Protein AF-A0AAD7DNG0-F1 (afdb_monomer_lite)

Secondary structure (DSSP, 8-state):
-HHHHHHHHHHHHHH----GGGTT-EEEETTEEEEHHHHHHHHHHHHHHHHT-SSTTHHHHGGGS-HHHHHHH-S---SHHHHHHHHHSS-HHHHHHHHHHHHHHHHHHHHHHHHHHHS--S--HHHHGGG---PPP----------PPPPPPP----PPPP----------

Radius of gyration: 34.62 Å; chains: 1; bounding box: 62×81×93 Å

Foldseek 3Di:
DVVVVLVVLLVVLLPQAQDLVQQQDWDQDPNDTDRSQLVSLVVSQVSCVVNVNQQPCVVSSLVRYDVLVVVQQDDDDRGSVSSNVSSVVRDSVSSVVSSVVVVVVVVVVVVVVVVVVPDPPDPPCVVVVVPDPDDDDDDDDDDDDDDDDDDDDDDDDDDDDDDDDDDDDDDD

Structure (mmCIF, N/CA/C/O backbone):
data_AF-A0AAD7DNG0-F1
#
_entry.id   AF-A0AAD7DNG0-F1
#
loop_
_atom_site.group_PDB
_atom_site.id
_atom_site.type_symbol
_atom_site.label_atom_id
_atom_site.label_alt_id
_atom_site.label_comp_id
_atom_site.label_asym_id
_atom_site.label_entity_id
_atom_site.label_seq_id
_atom_site.pdbx_PDB_ins_code
_atom_site.Cartn_x
_atom_site.Cartn_y
_atom_site.Cartn_z
_atom_site.occupancy
_atom_site.B_iso_or_equiv
_atom_site.auth_seq_id
_atom_site.auth_comp_id
_atom_site.auth_asym_id
_atom_site.auth_atom_id
_atom_site.pdbx_PDB_model_num
ATOM 1 N N . MET A 1 1 ? -12.686 13.697 26.520 1.00 57.03 1 MET A N 1
ATOM 2 C CA . MET A 1 1 ? -11.438 13.900 25.749 1.00 57.03 1 MET A CA 1
ATOM 3 C C . MET A 1 1 ? -11.264 12.898 24.602 1.00 57.03 1 MET A C 1
ATOM 5 O O . MET A 1 1 ? -10.613 13.257 23.636 1.00 57.03 1 MET A O 1
ATOM 9 N N . ALA A 1 2 ? -11.927 11.733 24.624 1.00 62.31 2 ALA A N 1
ATOM 10 C CA . ALA A 1 2 ? -11.791 10.672 23.613 1.00 62.31 2 ALA A CA 1
ATOM 11 C C . ALA A 1 2 ? -12.124 11.045 22.148 1.00 62.31 2 ALA A C 1
ATOM 13 O O . ALA A 1 2 ? -11.590 10.441 21.229 1.00 62.31 2 ALA A O 1
ATOM 14 N N . ILE A 1 3 ? -12.987 12.038 21.894 1.00 65.44 3 ILE A N 1
ATOM 15 C CA . ILE A 1 3 ? -13.376 12.403 20.514 1.00 65.44 3 ILE A CA 1
ATOM 16 C C . ILE A 1 3 ? -12.228 13.099 19.764 1.00 65.44 3 ILE A C 1
ATOM 18 O O . ILE A 1 3 ? -12.066 12.885 18.568 1.00 65.44 3 ILE A O 1
ATOM 22 N N . ARG A 1 4 ? -11.415 13.908 20.463 1.00 67.94 4 ARG A N 1
ATOM 23 C CA . ARG A 1 4 ? -10.251 14.573 19.850 1.00 67.94 4 ARG A CA 1
ATOM 24 C C . ARG A 1 4 ? -9.171 13.553 19.487 1.00 67.94 4 ARG A C 1
ATOM 26 O O . ARG A 1 4 ? -8.678 13.571 18.371 1.00 67.94 4 ARG A O 1
ATOM 33 N N . GLU A 1 5 ? -8.924 12.607 20.388 1.00 80.12 5 GLU A N 1
ATOM 34 C CA . GLU A 1 5 ? -7.965 11.515 20.193 1.00 80.12 5 GLU A CA 1
ATOM 35 C C . GLU A 1 5 ? -8.363 10.583 19.033 1.00 80.12 5 GLU A C 1
ATOM 37 O O . GLU A 1 5 ? -7.523 10.233 18.209 1.00 80.12 5 GLU A O 1
ATOM 42 N N . LYS A 1 6 ? -9.656 10.243 18.890 1.00 81.25 6 LYS A N 1
ATOM 43 C CA . LYS A 1 6 ? -10.139 9.469 17.730 1.00 81.25 6 LYS A CA 1
ATOM 44 C C . LYS A 1 6 ? -9.939 10.211 16.400 1.00 81.25 6 LYS A C 1
ATOM 46 O O . LYS A 1 6 ? -9.576 9.580 15.413 1.00 81.25 6 LYS A O 1
ATOM 51 N N . GLY A 1 7 ? -10.159 11.529 16.372 1.00 84.00 7 GLY A N 1
ATOM 52 C CA . GLY A 1 7 ? -9.940 12.350 15.176 1.00 84.00 7 GLY A CA 1
ATOM 53 C C . GLY A 1 7 ? -8.471 12.391 14.749 1.00 84.00 7 GLY A C 1
ATOM 54 O O . GLY A 1 7 ? -8.169 12.168 13.581 1.00 84.00 7 GLY A O 1
ATOM 55 N N . GLU A 1 8 ? -7.561 12.585 15.703 1.00 88.00 8 GLU A N 1
ATOM 56 C CA . GLU A 1 8 ? -6.111 12.589 15.455 1.00 88.00 8 GLU A CA 1
ATOM 57 C C . GLU A 1 8 ? -5.618 11.234 14.925 1.00 88.00 8 GLU A C 1
ATOM 59 O O . GLU A 1 8 ? -4.877 11.181 13.946 1.00 88.00 8 GLU A O 1
ATOM 64 N N . LEU A 1 9 ? -6.088 10.126 15.506 1.00 88.19 9 LEU A N 1
ATOM 65 C CA . LEU A 1 9 ? -5.747 8.778 15.041 1.00 88.19 9 LEU A CA 1
ATOM 66 C C . LEU A 1 9 ? -6.318 8.472 13.649 1.00 88.19 9 LEU A C 1
ATOM 68 O O . LEU A 1 9 ? -5.679 7.788 12.850 1.00 88.19 9 LEU A O 1
ATOM 72 N N . GLN A 1 10 ? -7.508 8.982 13.331 1.00 89.81 10 GLN A N 1
ATOM 73 C CA . GLN A 1 10 ? -8.068 8.864 11.987 1.00 89.81 10 GLN A CA 1
ATOM 74 C C . GLN A 1 10 ? -7.223 9.640 10.965 1.00 89.81 10 GLN A C 1
ATOM 76 O O . GLN A 1 10 ? -6.938 9.119 9.887 1.00 89.81 10 GLN A O 1
ATOM 81 N N . GLU A 1 11 ? -6.792 10.859 11.290 1.00 90.75 11 GLU A N 1
ATOM 82 C CA . GLU A 1 11 ? -5.883 11.629 10.434 1.00 90.75 11 GLU A CA 1
ATOM 83 C C . GLU A 1 11 ? -4.521 10.941 10.281 1.00 90.75 11 GLU A C 1
ATOM 85 O O . GLU A 1 11 ? -3.983 10.893 9.172 1.00 90.75 11 GLU A O 1
ATOM 90 N N . GLU A 1 12 ? -3.990 10.347 11.352 1.00 91.31 12 GLU A N 1
ATOM 91 C CA . GLU A 1 12 ? -2.758 9.556 11.315 1.00 91.31 12 GLU A CA 1
ATOM 92 C C . GLU A 1 12 ? -2.899 8.364 10.359 1.00 91.31 12 GLU A C 1
ATOM 94 O O . GLU A 1 12 ? -2.066 8.176 9.468 1.00 91.31 12 GLU A O 1
ATOM 99 N N . LEU A 1 13 ? -3.993 7.604 10.479 1.00 91.75 13 LEU A N 1
ATOM 100 C CA . LEU A 1 13 ? -4.305 6.473 9.605 1.00 91.75 13 LEU A CA 1
ATOM 101 C C . LEU A 1 13 ? -4.333 6.897 8.133 1.00 91.75 13 LEU A C 1
ATOM 103 O O . LEU A 1 13 ? -3.732 6.246 7.276 1.00 91.75 13 LEU A O 1
ATOM 107 N N . LEU A 1 14 ? -5.005 8.010 7.841 1.00 91.50 14 LEU A N 1
ATOM 108 C CA . LEU A 1 14 ? -5.147 8.542 6.487 1.00 91.50 14 LEU A CA 1
ATOM 109 C C . LEU A 1 14 ? -3.884 9.237 5.964 1.00 91.50 14 LEU A C 1
ATOM 111 O O . LEU A 1 14 ? -3.782 9.474 4.761 1.00 91.50 14 LEU A O 1
ATOM 115 N N . SER A 1 15 ? -2.914 9.528 6.828 1.00 92.19 15 SER A N 1
ATOM 116 C CA . SER A 1 15 ? -1.619 10.106 6.451 1.00 92.19 15 SER A CA 1
ATOM 117 C C . SER A 1 15 ? -0.538 9.045 6.226 1.00 92.19 15 SER A C 1
ATOM 119 O O . SER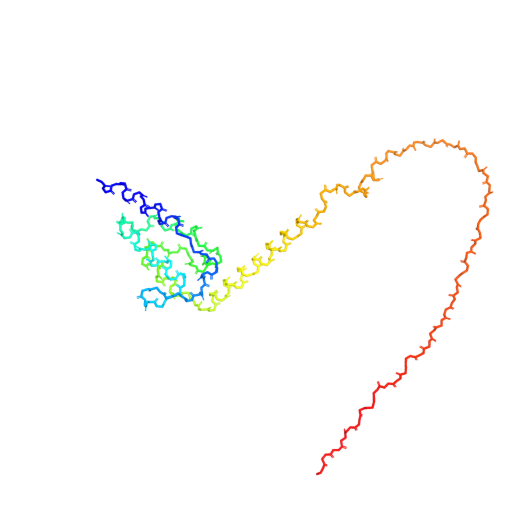 A 1 15 ? 0.493 9.328 5.609 1.00 92.19 15 SER A O 1
ATOM 121 N N . LEU A 1 16 ? -0.753 7.809 6.692 1.00 92.56 16 LEU A N 1
ATOM 122 C CA . LEU A 1 16 ? 0.197 6.714 6.518 1.00 92.56 16 LEU A CA 1
ATOM 123 C C . LEU A 1 16 ? 0.281 6.266 5.058 1.00 92.56 16 LEU A C 1
ATOM 125 O O . LEU A 1 16 ? -0.583 5.556 4.537 1.00 92.56 16 LEU A O 1
ATOM 129 N N . LYS A 1 17 ? 1.393 6.628 4.418 1.00 93.06 17 LYS A N 1
ATOM 130 C CA . LYS A 1 17 ? 1.693 6.293 3.027 1.00 93.06 17 LYS A CA 1
ATOM 131 C C . LYS A 1 17 ? 2.732 5.187 2.915 1.00 93.06 17 LYS A C 1
ATOM 133 O O . LYS A 1 17 ? 3.814 5.290 3.490 1.00 93.06 17 LYS A O 1
ATOM 138 N N . LEU A 1 18 ? 2.423 4.170 2.113 1.00 92.56 18 LEU A N 1
ATOM 139 C CA . LEU A 1 18 ? 3.397 3.172 1.691 1.00 92.56 18 LEU A CA 1
ATOM 140 C C . LEU A 1 18 ? 4.162 3.726 0.490 1.00 92.56 18 LEU A C 1
ATOM 142 O O . LEU A 1 18 ? 3.593 3.927 -0.586 1.00 92.56 18 LEU A O 1
ATOM 146 N N . LYS A 1 19 ? 5.455 4.000 0.665 1.00 90.25 19 LYS A N 1
ATOM 147 C CA . LYS A 1 19 ? 6.287 4.476 -0.442 1.00 90.25 19 LYS A CA 1
ATOM 148 C C . LYS A 1 19 ? 6.590 3.325 -1.409 1.00 90.25 19 LYS A C 1
ATOM 150 O O . LYS A 1 19 ? 6.806 2.204 -0.944 1.00 90.25 19 LYS A O 1
ATOM 155 N N . PRO A 1 20 ? 6.703 3.594 -2.723 1.00 86.31 20 PRO A N 1
ATOM 156 C CA . PRO A 1 20 ? 7.110 2.588 -3.708 1.00 86.31 20 PRO A CA 1
ATOM 157 C C . PRO A 1 20 ? 8.404 1.860 -3.321 1.00 86.31 20 PRO A C 1
ATOM 159 O O . PRO A 1 20 ? 8.486 0.639 -3.394 1.00 86.31 20 PRO A O 1
ATOM 162 N N . GLU A 1 21 ? 9.377 2.607 -2.795 1.00 86.12 21 GLU A N 1
ATOM 163 C CA . GLU A 1 21 ? 10.683 2.107 -2.343 1.00 86.12 21 GLU A CA 1
ATOM 164 C C . GLU A 1 21 ? 10.600 1.099 -1.186 1.00 86.12 21 GLU A C 1
ATOM 166 O O . GLU A 1 21 ? 11.529 0.328 -0.975 1.00 86.12 21 GLU A O 1
ATOM 171 N N . GLN A 1 22 ? 9.508 1.102 -0.416 1.00 87.44 22 GLN A N 1
ATOM 172 C CA . GLN A 1 22 ? 9.318 0.206 0.728 1.00 87.44 22 GLN A CA 1
ATOM 173 C C . GLN A 1 22 ? 8.689 -1.133 0.318 1.00 87.44 22 GLN A C 1
ATOM 175 O O . GLN A 1 22 ? 8.721 -2.095 1.089 1.00 87.44 22 GLN A O 1
ATOM 180 N N . VAL A 1 23 ? 8.114 -1.222 -0.885 1.00 88.81 23 VAL A N 1
ATOM 181 C CA . VAL A 1 23 ? 7.446 -2.435 -1.364 1.00 88.81 23 VAL A CA 1
ATOM 182 C C . VAL A 1 23 ? 8.480 -3.519 -1.656 1.00 88.81 23 VAL A C 1
ATOM 184 O O . VAL A 1 23 ? 9.412 -3.327 -2.435 1.00 88.81 23 VAL A O 1
ATOM 187 N N . GLY A 1 24 ? 8.320 -4.688 -1.029 1.00 86.38 24 GLY A N 1
ATOM 188 C CA . GLY A 1 24 ? 9.269 -5.790 -1.195 1.00 86.38 24 GLY A CA 1
ATOM 189 C C . GLY A 1 24 ? 10.637 -5.550 -0.556 1.00 86.38 24 GLY A C 1
ATOM 190 O O . GLY A 1 24 ? 11.579 -6.281 -0.853 1.00 86.38 24 GLY A O 1
ATOM 191 N N . VAL A 1 25 ? 10.755 -4.559 0.328 1.00 89.06 25 VAL A N 1
ATOM 192 C CA . VAL A 1 25 ? 11.914 -4.381 1.209 1.00 89.06 25 VAL A CA 1
ATOM 193 C C . VAL A 1 25 ? 11.578 -4.976 2.570 1.00 89.06 25 VAL A C 1
ATOM 195 O O . VAL A 1 25 ? 10.462 -4.816 3.060 1.00 89.06 25 VAL A O 1
ATOM 198 N N . ARG A 1 26 ? 12.521 -5.705 3.172 1.00 89.38 26 ARG A N 1
ATOM 199 C CA . ARG A 1 26 ? 12.368 -6.187 4.549 1.00 89.38 26 ARG A CA 1
ATOM 200 C C . ARG A 1 26 ? 12.759 -5.080 5.514 1.00 89.38 26 ARG A C 1
ATOM 202 O O . ARG A 1 26 ? 13.860 -4.546 5.405 1.00 89.38 26 ARG A O 1
ATOM 209 N N . PHE A 1 27 ? 11.873 -4.791 6.452 1.00 83.62 27 PHE A N 1
ATOM 210 C CA . PHE A 1 27 ? 12.132 -3.930 7.594 1.00 83.62 27 PHE A CA 1
ATOM 211 C C . PHE A 1 27 ? 12.256 -4.793 8.843 1.00 83.62 27 PHE A C 1
ATOM 213 O O . PHE A 1 27 ? 11.616 -5.839 8.958 1.00 83.62 27 PHE A O 1
ATOM 220 N N . GLU A 1 28 ? 13.125 -4.361 9.746 1.00 86.19 28 GLU A N 1
ATOM 221 C CA . GLU A 1 28 ? 13.241 -4.913 11.087 1.00 86.19 28 GLU A CA 1
ATOM 222 C C . GLU A 1 28 ? 12.913 -3.782 12.054 1.00 86.19 28 GLU A C 1
ATOM 224 O O . GLU A 1 28 ? 13.670 -2.820 12.172 1.00 86.19 28 GLU A O 1
ATOM 229 N N . GLU A 1 29 ? 11.752 -3.880 12.687 1.00 78.62 29 GLU A N 1
ATOM 230 C CA . GLU A 1 29 ? 11.282 -2.939 13.700 1.00 78.62 29 GLU A CA 1
ATOM 231 C C . GLU A 1 29 ? 10.874 -3.771 14.917 1.00 78.62 29 GLU A C 1
ATOM 233 O O . GLU A 1 29 ? 10.231 -4.810 14.777 1.00 78.62 29 GLU A O 1
ATOM 238 N N . GLU A 1 30 ? 11.366 -3.395 16.100 1.00 78.19 30 GLU A N 1
ATOM 239 C CA . GLU A 1 30 ? 11.114 -4.118 17.362 1.00 78.19 30 GLU A CA 1
ATOM 240 C C . GLU A 1 30 ? 11.462 -5.627 17.324 1.00 78.19 30 GLU A C 1
ATOM 242 O O . GLU A 1 30 ? 10.879 -6.444 18.033 1.00 78.19 30 GLU A O 1
ATOM 247 N N . GLY A 1 31 ? 12.439 -6.018 16.495 1.00 81.50 31 GLY A N 1
ATOM 248 C CA . GLY A 1 31 ? 12.872 -7.414 16.337 1.00 81.50 31 GLY A CA 1
ATOM 249 C C . GLY A 1 31 ? 11.969 -8.267 15.437 1.00 81.50 31 GLY A C 1
ATOM 250 O O . GLY A 1 31 ? 12.227 -9.460 15.261 1.00 81.50 31 GLY A O 1
ATOM 251 N N . ILE A 1 32 ? 10.938 -7.676 14.828 1.00 80.62 32 ILE A N 1
ATOM 252 C CA . ILE A 1 32 ? 10.049 -8.345 13.878 1.00 80.62 32 ILE A CA 1
ATOM 253 C C . ILE A 1 32 ? 10.508 -8.020 12.453 1.00 80.62 32 ILE A C 1
ATOM 255 O O . ILE A 1 32 ? 10.572 -6.861 12.045 1.00 80.62 32 ILE A O 1
ATOM 259 N N . LYS A 1 33 ? 10.828 -9.065 11.679 1.00 86.81 33 LYS A N 1
ATOM 260 C CA . LYS A 1 33 ? 11.204 -8.949 10.262 1.00 86.81 33 LYS A CA 1
ATOM 261 C C . LYS A 1 33 ? 9.985 -9.122 9.373 1.00 86.81 33 LYS A C 1
ATOM 263 O O . LYS A 1 33 ? 9.562 -10.248 9.113 1.00 86.81 33 LYS A O 1
ATOM 268 N N . GLU A 1 34 ? 9.480 -8.018 8.844 1.00 88.62 34 GLU A N 1
ATOM 269 C CA . GLU A 1 34 ? 8.340 -8.006 7.930 1.00 88.62 34 GLU A CA 1
ATOM 270 C C . GLU A 1 34 ? 8.663 -7.280 6.625 1.00 88.62 34 GLU A C 1
ATOM 272 O O . GLU A 1 34 ? 9.576 -6.461 6.525 1.00 88.62 34 GLU A O 1
ATOM 277 N N . TRP A 1 35 ? 7.919 -7.611 5.573 1.00 91.50 35 TRP A N 1
ATOM 278 C CA . TRP A 1 35 ? 7.986 -6.863 4.323 1.00 91.50 35 TRP A CA 1
ATOM 279 C C . TRP A 1 35 ? 7.283 -5.514 4.484 1.00 91.50 35 TRP A C 1
ATOM 281 O O . TRP A 1 35 ? 6.238 -5.451 5.125 1.00 91.50 35 TRP A O 1
ATOM 291 N N . GLY A 1 36 ? 7.791 -4.449 3.863 1.00 91.50 36 GLY A N 1
ATOM 292 C CA . GLY A 1 36 ? 7.283 -3.087 4.061 1.00 91.50 36 GLY A CA 1
ATOM 293 C C . GLY A 1 36 ? 5.783 -2.924 3.801 1.00 91.50 36 GLY A C 1
ATOM 294 O O . GLY A 1 36 ? 5.107 -2.232 4.556 1.00 91.50 36 GLY A O 1
ATOM 295 N N . GLN A 1 37 ? 5.226 -3.619 2.803 1.00 92.88 37 GLN A N 1
ATOM 296 C CA . GLN A 1 37 ? 3.780 -3.604 2.550 1.00 92.88 37 GLN A CA 1
ATOM 297 C C . GLN A 1 37 ? 2.962 -4.307 3.646 1.00 92.88 37 GLN A C 1
ATOM 299 O O . GLN A 1 37 ? 1.843 -3.894 3.943 1.00 92.88 37 GLN A O 1
ATOM 304 N N . VAL A 1 38 ? 3.525 -5.352 4.260 1.00 93.44 38 VAL A N 1
ATOM 305 C CA . VAL A 1 38 ? 2.904 -6.064 5.385 1.00 93.44 38 VAL A CA 1
ATOM 306 C C . VAL A 1 38 ? 2.963 -5.185 6.625 1.00 93.44 38 VAL A C 1
ATOM 308 O O . VAL A 1 38 ? 1.933 -4.961 7.252 1.00 93.44 38 VAL A O 1
ATOM 311 N N . HIS A 1 39 ? 4.132 -4.610 6.901 1.00 93.50 39 HIS A N 1
ATOM 312 C CA . HIS A 1 39 ? 4.343 -3.710 8.023 1.00 93.50 39 HIS A CA 1
ATOM 313 C C . HIS A 1 39 ? 3.392 -2.502 7.979 1.00 93.50 39 HIS A C 1
ATOM 315 O O . HIS A 1 39 ? 2.726 -2.184 8.963 1.00 93.50 39 HIS A O 1
ATOM 321 N N . TRP A 1 40 ? 3.245 -1.872 6.808 1.00 94.44 40 TRP A N 1
ATOM 322 C CA . TRP A 1 40 ? 2.271 -0.796 6.613 1.00 94.44 40 TRP A CA 1
ATOM 323 C C . TRP A 1 40 ? 0.840 -1.254 6.921 1.00 94.44 40 TRP A C 1
ATOM 325 O O . TRP A 1 40 ? 0.127 -0.575 7.657 1.00 94.44 40 TRP A O 1
ATOM 335 N N . ALA A 1 41 ? 0.426 -2.420 6.415 1.00 94.12 41 ALA A N 1
ATOM 336 C CA . ALA A 1 41 ? -0.924 -2.928 6.639 1.00 94.12 41 ALA A CA 1
ATOM 337 C C . ALA A 1 41 ? -1.188 -3.231 8.121 1.00 94.12 41 ALA A C 1
ATOM 339 O O . ALA A 1 41 ? -2.265 -2.917 8.623 1.00 94.12 41 ALA A O 1
ATOM 340 N N . VAL A 1 42 ? -0.204 -3.799 8.826 1.00 93.44 42 VAL A N 1
ATOM 341 C CA . VAL A 1 42 ? -0.276 -4.065 10.270 1.00 93.44 42 VAL A CA 1
ATOM 342 C C . VAL A 1 42 ? -0.414 -2.758 11.049 1.00 93.44 42 VAL A C 1
ATOM 344 O O . VAL A 1 42 ? -1.281 -2.656 11.914 1.00 93.44 42 VAL A O 1
ATOM 347 N N . LYS A 1 43 ? 0.373 -1.732 10.707 1.00 92.62 43 LYS A N 1
ATOM 348 C CA . LYS A 1 43 ? 0.321 -0.428 11.378 1.00 92.62 43 LYS A CA 1
ATOM 349 C C . LYS A 1 43 ? -1.027 0.271 11.195 1.00 92.62 43 LYS A C 1
ATOM 351 O O . LYS A 1 43 ? -1.614 0.745 12.165 1.00 92.62 43 LYS A O 1
ATOM 356 N N . VAL A 1 44 ? -1.547 0.293 9.969 1.00 94.12 44 VAL A N 1
ATOM 357 C CA . VAL A 1 44 ? -2.861 0.878 9.659 1.00 94.12 44 VAL A CA 1
ATOM 358 C C . VAL A 1 44 ? -3.980 0.104 10.369 1.00 94.12 44 VAL A C 1
ATOM 360 O O . VAL A 1 44 ? -4.861 0.723 10.959 1.00 94.12 44 VAL A O 1
ATOM 363 N N . ALA A 1 45 ? -3.915 -1.232 10.397 1.00 93.25 45 ALA A N 1
ATOM 364 C CA . ALA A 1 45 ? -4.872 -2.063 11.129 1.00 93.25 45 ALA A CA 1
ATOM 365 C C . ALA A 1 45 ? -4.821 -1.828 12.650 1.00 93.25 45 ALA A C 1
ATOM 367 O O . ALA A 1 45 ? -5.862 -1.796 13.301 1.00 93.25 45 ALA A O 1
ATOM 368 N N . ALA A 1 46 ? -3.629 -1.625 13.219 1.00 92.88 46 ALA A N 1
ATOM 369 C CA . ALA A 1 46 ? -3.467 -1.323 14.639 1.00 92.88 46 ALA A CA 1
ATOM 370 C C . ALA A 1 46 ? -4.098 0.027 15.010 1.00 92.88 46 ALA A C 1
ATOM 372 O O . ALA A 1 46 ? -4.788 0.124 16.023 1.00 92.88 46 ALA A O 1
ATOM 373 N N . ILE A 1 47 ? -3.917 1.060 14.181 1.00 92.81 47 ILE A N 1
ATOM 374 C CA . ILE A 1 47 ? -4.557 2.366 14.401 1.00 92.81 47 ILE A CA 1
ATOM 375 C C . ILE A 1 47 ? -6.074 2.257 14.224 1.00 92.81 47 ILE A C 1
ATOM 377 O O . ILE A 1 47 ? -6.816 2.762 15.064 1.00 92.81 47 ILE A O 1
ATOM 381 N N . ALA A 1 48 ? -6.538 1.536 13.199 1.00 92.31 48 ALA A N 1
ATOM 382 C CA . ALA A 1 48 ? -7.960 1.291 12.972 1.00 92.31 48 ALA A CA 1
ATOM 383 C C . ALA A 1 48 ? -8.634 0.605 14.171 1.00 92.31 48 ALA A C 1
ATOM 385 O O . ALA A 1 48 ? -9.712 1.015 14.597 1.00 92.31 48 ALA A O 1
ATOM 386 N N . ALA A 1 49 ? -7.964 -0.381 14.774 1.00 91.94 49 ALA A N 1
ATOM 387 C CA . ALA A 1 49 ? -8.447 -1.048 15.979 1.00 91.94 49 ALA A CA 1
ATOM 388 C C . ALA A 1 49 ? -8.574 -0.084 17.172 1.00 91.94 49 ALA A C 1
ATOM 390 O O . ALA A 1 49 ? -9.514 -0.203 17.954 1.00 91.94 49 ALA A O 1
ATOM 391 N N . ARG A 1 50 ? -7.677 0.905 17.301 1.00 91.38 50 ARG A N 1
ATOM 392 C CA . ARG A 1 50 ? -7.729 1.915 18.379 1.00 91.38 50 ARG A CA 1
ATOM 393 C C . ARG A 1 50 ? -8.889 2.898 18.229 1.00 91.38 50 ARG A C 1
ATOM 395 O O . ARG A 1 50 ? -9.369 3.418 19.232 1.00 91.38 50 ARG A O 1
ATOM 402 N N . ILE A 1 51 ? -9.337 3.157 17.001 1.00 92.50 51 ILE A N 1
ATOM 403 C CA . ILE A 1 51 ? -10.505 4.011 16.728 1.00 92.50 51 ILE A CA 1
ATOM 404 C C . ILE A 1 51 ? -11.813 3.226 16.588 1.00 92.50 51 ILE A C 1
ATOM 406 O O . ILE A 1 51 ? -12.865 3.856 16.468 1.00 92.50 51 ILE A O 1
ATOM 410 N N . GLU A 1 52 ? -11.750 1.892 16.688 1.00 90.88 52 GLU A N 1
ATOM 411 C CA . GLU A 1 52 ? -12.874 0.959 16.520 1.00 90.88 52 GLU A CA 1
ATOM 412 C C . GLU A 1 52 ? -13.476 1.014 15.100 1.00 90.88 52 GLU A C 1
ATOM 414 O O . GLU A 1 52 ? -14.691 0.956 14.925 1.00 90.88 52 GLU A O 1
ATOM 419 N N . ASP A 1 53 ? -12.631 1.161 14.071 1.00 90.94 53 ASP A N 1
ATOM 420 C CA . ASP A 1 53 ? -13.075 1.100 12.674 1.00 90.94 53 ASP A CA 1
ATOM 421 C C . ASP A 1 53 ? -13.101 -0.348 12.162 1.00 90.94 53 ASP A C 1
ATOM 423 O O . ASP A 1 53 ? -12.066 -1.003 12.047 1.00 90.94 53 ASP A O 1
ATOM 427 N N . ASP A 1 54 ? -14.284 -0.822 11.768 1.00 88.88 54 ASP A N 1
ATOM 428 C CA . ASP A 1 54 ? -14.498 -2.179 11.239 1.00 88.88 54 ASP A CA 1
ATOM 429 C C . ASP A 1 54 ? -14.135 -2.335 9.748 1.00 88.88 54 ASP A C 1
ATOM 431 O O . ASP A 1 54 ? -14.358 -3.392 9.153 1.00 88.88 54 ASP A O 1
ATOM 435 N N . GLY A 1 55 ? -13.565 -1.300 9.122 1.00 87.81 55 GLY A N 1
ATOM 436 C CA . GLY A 1 55 ? -13.169 -1.301 7.712 1.00 87.81 55 GLY A CA 1
ATOM 437 C C . GLY A 1 55 ? -13.740 -0.147 6.886 1.00 87.81 55 GLY A C 1
ATOM 438 O O . GLY A 1 55 ? -13.550 -0.117 5.666 1.00 87.81 55 GLY A O 1
ATOM 439 N N . GLY A 1 56 ? -14.422 0.815 7.514 1.00 89.81 56 GLY A N 1
ATOM 440 C CA . GLY A 1 56 ? -14.998 1.974 6.836 1.00 89.81 56 GLY A CA 1
ATOM 441 C C . GLY A 1 56 ? -13.942 2.859 6.171 1.00 89.81 56 GLY A C 1
ATOM 442 O O . GLY A 1 56 ? -14.202 3.436 5.112 1.00 89.81 56 GLY A O 1
ATOM 443 N N . LEU A 1 57 ? -12.730 2.912 6.736 1.00 91.94 57 LEU A N 1
ATOM 444 C CA . LEU A 1 57 ? -11.635 3.741 6.216 1.00 91.94 57 LEU A CA 1
ATOM 445 C C . LEU A 1 57 ? -10.708 3.000 5.235 1.00 91.94 57 LEU A C 1
ATOM 447 O O . LEU A 1 57 ? -9.828 3.627 4.639 1.00 91.94 57 LEU A O 1
ATOM 451 N N . ILE A 1 58 ? -10.910 1.697 4.990 1.00 92.75 58 ILE A N 1
ATOM 452 C CA . ILE A 1 58 ? -10.088 0.907 4.049 1.00 92.75 58 ILE A CA 1
ATOM 453 C C . ILE A 1 58 ? -9.997 1.568 2.664 1.00 92.75 58 ILE A C 1
ATOM 455 O O . ILE A 1 58 ? -8.882 1.720 2.160 1.00 92.75 58 ILE A O 1
ATOM 459 N N . PRO A 1 59 ? -11.101 2.023 2.031 1.00 91.50 59 PRO A N 1
ATOM 460 C CA . PRO A 1 59 ? -11.026 2.629 0.701 1.00 91.50 59 PRO A CA 1
ATOM 461 C C . PRO A 1 59 ? -10.174 3.901 0.658 1.00 91.50 59 PRO A C 1
ATOM 463 O O . PRO A 1 59 ? -9.619 4.239 -0.384 1.00 91.50 59 PRO A O 1
ATOM 466 N N . GLN A 1 60 ? -10.089 4.627 1.773 1.00 91.75 60 GLN A N 1
ATOM 467 C CA . GLN A 1 60 ? -9.304 5.853 1.873 1.00 91.75 60 GLN A CA 1
ATOM 468 C C . GLN A 1 60 ? -7.833 5.525 2.137 1.00 91.75 60 GLN A C 1
ATOM 470 O O . GLN A 1 60 ? -6.972 6.076 1.457 1.00 91.75 60 GLN A O 1
ATOM 475 N N . ALA A 1 61 ? -7.545 4.564 3.019 1.00 91.56 61 ALA A N 1
ATOM 476 C CA . ALA A 1 61 ? -6.188 4.070 3.249 1.00 91.56 61 ALA A CA 1
ATOM 477 C C . ALA A 1 61 ? -5.560 3.468 1.978 1.00 91.56 61 ALA A C 1
ATOM 479 O O . ALA A 1 61 ? -4.380 3.674 1.704 1.00 91.56 61 ALA A O 1
ATOM 480 N N . LEU A 1 62 ? -6.353 2.784 1.146 1.00 91.62 62 LEU A N 1
ATOM 481 C CA . LEU A 1 62 ? -5.896 2.228 -0.132 1.00 91.62 62 LEU A CA 1
ATOM 482 C C . LEU A 1 62 ? -5.498 3.289 -1.172 1.00 91.62 62 LEU A C 1
ATOM 484 O O . LEU A 1 62 ? -4.816 2.954 -2.133 1.00 91.62 62 LEU A O 1
ATOM 488 N N . LYS A 1 63 ? -5.854 4.567 -0.994 1.00 91.06 63 LYS A N 1
ATOM 489 C CA . LYS A 1 63 ? -5.332 5.651 -1.850 1.00 91.06 63 LYS A CA 1
ATOM 490 C C . LYS A 1 63 ? -3.866 5.981 -1.558 1.00 91.06 63 LYS A C 1
ATOM 492 O O . LYS A 1 63 ? -3.223 6.666 -2.346 1.00 91.06 63 LYS A O 1
ATOM 497 N N . ASN A 1 64 ? -3.344 5.507 -0.429 1.00 92.19 64 ASN A N 1
ATOM 498 C CA . ASN A 1 64 ? -1.994 5.800 0.041 1.00 92.19 64 ASN A CA 1
ATOM 499 C C . ASN A 1 64 ? -0.989 4.681 -0.257 1.00 92.19 64 ASN A C 1
ATOM 501 O O . ASN A 1 64 ? 0.119 4.689 0.285 1.00 92.19 64 ASN A O 1
ATOM 505 N N . ILE A 1 65 ? -1.353 3.724 -1.109 1.00 91.75 65 ILE A N 1
ATOM 506 C CA . ILE A 1 65 ? -0.447 2.684 -1.599 1.00 91.75 65 ILE A CA 1
ATOM 507 C C . ILE A 1 65 ? -0.184 2.864 -3.101 1.00 91.75 65 ILE A C 1
ATOM 509 O O . ILE A 1 65 ? -0.980 3.509 -3.781 1.00 91.75 65 ILE A O 1
ATOM 513 N N . PRO A 1 66 ? 0.906 2.296 -3.644 1.00 91.00 66 PRO A N 1
ATOM 514 C CA . PRO A 1 66 ? 1.169 2.342 -5.080 1.00 91.00 66 PRO A CA 1
ATOM 515 C C . PRO A 1 66 ? 0.082 1.622 -5.896 1.00 91.00 66 PRO A C 1
ATOM 517 O O . PRO A 1 66 ? -0.332 0.515 -5.539 1.00 91.00 66 PRO A O 1
ATOM 520 N N . ASP A 1 67 ? -0.330 2.203 -7.028 1.00 89.62 67 ASP A N 1
ATOM 521 C CA . ASP A 1 67 ? -1.370 1.642 -7.911 1.00 89.62 67 ASP A CA 1
ATOM 522 C C . ASP A 1 67 ? -1.008 0.243 -8.426 1.00 89.62 67 ASP A C 1
ATOM 524 O O . ASP A 1 67 ? -1.852 -0.648 -8.540 1.00 89.62 67 ASP A O 1
ATOM 528 N N . SER A 1 68 ? 0.278 0.023 -8.697 1.00 88.38 68 SER A N 1
ATOM 529 C CA . SER A 1 68 ? 0.836 -1.268 -9.099 1.00 88.38 68 SER A CA 1
ATOM 530 C C . SER A 1 68 ? 0.584 -2.361 -8.056 1.00 88.38 68 SER A C 1
ATOM 532 O O . SER A 1 68 ? 0.288 -3.501 -8.424 1.00 88.38 68 SER A O 1
ATOM 534 N N . LEU A 1 69 ? 0.649 -2.015 -6.767 1.00 89.44 69 LEU A N 1
ATOM 535 C CA . LEU A 1 69 ? 0.310 -2.907 -5.666 1.00 89.44 69 LEU A CA 1
ATOM 536 C C . LEU A 1 69 ? -1.209 -3.062 -5.553 1.00 89.44 69 LEU A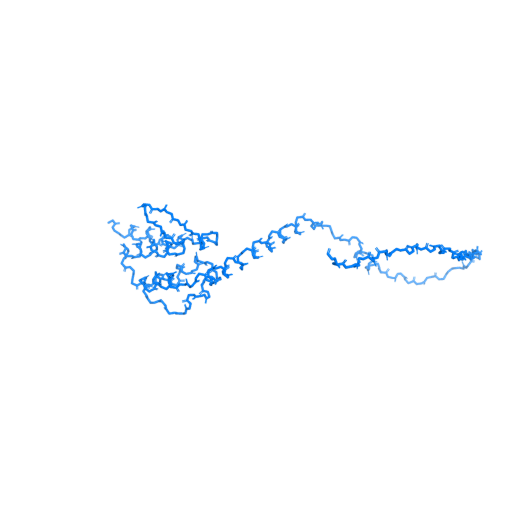 C 1
ATOM 538 O O . LEU A 1 69 ? -1.687 -4.189 -5.453 1.00 89.44 69 LEU A O 1
ATOM 542 N N . LEU A 1 70 ? -1.968 -1.964 -5.643 1.00 90.25 70 LEU A N 1
ATOM 543 C CA . LEU A 1 70 ? -3.434 -1.964 -5.580 1.00 90.25 70 LEU A CA 1
ATOM 544 C C . LEU A 1 70 ? -4.066 -2.912 -6.614 1.00 90.25 70 LEU A C 1
ATOM 546 O O . LEU A 1 70 ? -4.991 -3.656 -6.289 1.00 90.25 70 LEU A O 1
ATOM 550 N N . LEU A 1 71 ? -3.520 -2.966 -7.832 1.00 87.62 71 LEU A N 1
ATOM 551 C CA . LEU A 1 71 ? -3.954 -3.896 -8.882 1.00 87.62 71 LEU A CA 1
ATOM 552 C C . LEU A 1 71 ? -3.830 -5.373 -8.474 1.00 87.62 71 LEU A C 1
ATOM 554 O O . LEU A 1 71 ? -4.625 -6.201 -8.915 1.00 87.62 71 LEU A O 1
ATOM 558 N N . ARG A 1 72 ? -2.857 -5.712 -7.622 1.00 87.12 72 ARG A N 1
ATOM 559 C CA . ARG A 1 72 ? -2.655 -7.076 -7.101 1.00 87.12 72 ARG A CA 1
ATOM 560 C C . ARG A 1 72 ? -3.584 -7.406 -5.948 1.00 87.12 72 ARG A C 1
ATOM 562 O O . ARG A 1 72 ? -3.844 -8.574 -5.682 1.00 87.12 72 ARG A O 1
ATOM 569 N N . LEU A 1 73 ? -4.096 -6.384 -5.271 1.00 85.06 73 LEU A N 1
ATOM 570 C CA . LEU A 1 73 ? -4.905 -6.558 -4.079 1.00 85.06 73 LEU A CA 1
ATOM 571 C C . LEU A 1 73 ? -6.337 -7.024 -4.362 1.00 85.06 73 LEU A C 1
ATOM 573 O O . LEU A 1 73 ? -6.950 -7.623 -3.474 1.00 85.06 73 LEU A O 1
ATOM 577 N N . GLY A 1 74 ? -6.857 -6.762 -5.562 1.00 79.75 74 GLY A N 1
ATOM 578 C CA . GLY A 1 74 ? -8.219 -7.118 -5.956 1.00 79.75 74 GLY A CA 1
ATOM 579 C C . GLY A 1 74 ? -9.323 -6.364 -5.185 1.00 79.75 74 GLY A C 1
ATOM 580 O O . GLY A 1 74 ? -9.049 -5.587 -4.271 1.00 79.75 74 GLY A O 1
ATOM 581 N N . PRO A 1 75 ? -10.604 -6.579 -5.543 1.00 74.69 75 PRO A N 1
ATOM 582 C CA . PRO A 1 75 ? -11.715 -5.725 -5.101 1.00 74.69 75 PRO A CA 1
ATOM 583 C C . PRO A 1 75 ? -12.353 -6.086 -3.743 1.00 74.69 75 PRO A C 1
ATOM 585 O O . PRO A 1 75 ? -13.339 -5.462 -3.360 1.00 74.69 75 PRO A O 1
ATOM 588 N N . LYS A 1 76 ? -11.877 -7.109 -3.019 1.00 60.94 76 LYS A N 1
ATOM 589 C CA . LYS A 1 76 ? -12.612 -7.693 -1.876 1.00 60.94 76 LYS A CA 1
ATOM 590 C C . LYS A 1 76 ? -11.832 -7.615 -0.565 1.00 60.94 76 LYS A C 1
ATO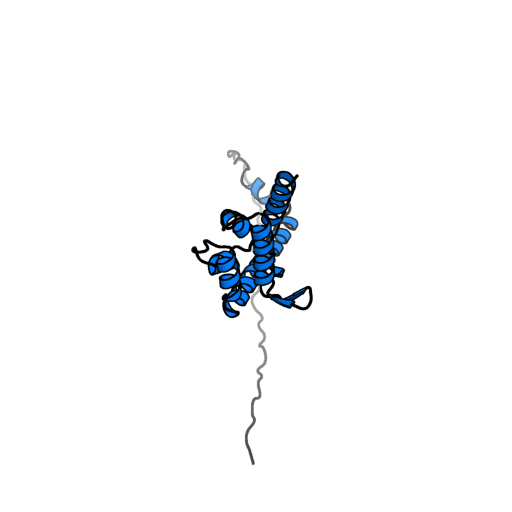M 592 O O . LYS A 1 76 ? -11.213 -8.594 -0.170 1.00 60.94 76 LYS A O 1
ATOM 597 N N . ARG A 1 77 ? -11.889 -6.468 0.113 1.00 76.69 77 ARG A N 1
ATOM 598 C CA . ARG A 1 77 ? -11.387 -6.320 1.490 1.00 76.69 77 ARG A CA 1
ATOM 599 C C . ARG A 1 77 ? -12.417 -5.575 2.305 1.00 76.69 77 ARG A C 1
ATOM 601 O O . ARG A 1 77 ? -12.591 -4.374 2.120 1.00 76.69 77 ARG A O 1
ATOM 608 N N . LYS A 1 78 ? -13.143 -6.313 3.134 1.00 81.88 78 LYS A N 1
ATOM 609 C CA . LYS A 1 78 ? -14.166 -5.750 4.014 1.00 81.88 78 LYS A CA 1
ATOM 610 C C . LYS A 1 78 ? -13.606 -5.437 5.393 1.00 81.88 78 LYS A C 1
ATOM 612 O O . LYS A 1 78 ? -14.166 -4.587 6.065 1.00 81.88 78 LYS A O 1
ATOM 617 N N . THR A 1 79 ? -12.514 -6.095 5.786 1.00 92.81 79 THR A N 1
ATOM 618 C CA . THR A 1 79 ? -11.912 -5.944 7.114 1.00 92.81 79 THR A CA 1
ATOM 619 C C . THR A 1 79 ? -10.417 -5.640 7.042 1.00 92.81 79 THR A C 1
ATOM 621 O O . THR A 1 79 ? -9.721 -5.988 6.081 1.00 92.81 79 THR A O 1
ATOM 624 N N . TRP A 1 80 ? -9.895 -5.018 8.099 1.00 93.62 80 TRP A N 1
ATOM 625 C CA . TRP A 1 80 ? -8.461 -4.759 8.246 1.00 93.62 80 TRP A CA 1
ATOM 626 C C . TRP A 1 80 ? -7.636 -6.047 8.323 1.00 93.62 80 TRP A C 1
ATOM 628 O O . TRP A 1 80 ? -6.538 -6.113 7.774 1.00 93.62 80 TRP A O 1
ATOM 638 N N . ALA A 1 81 ? -8.187 -7.103 8.927 1.00 92.19 81 ALA A N 1
ATOM 639 C CA . ALA A 1 81 ? -7.547 -8.415 8.981 1.00 92.19 81 ALA A CA 1
ATOM 640 C C . ALA A 1 81 ? -7.377 -9.029 7.580 1.00 92.19 81 ALA A C 1
ATOM 642 O O . ALA A 1 81 ? -6.294 -9.509 7.243 1.00 92.19 81 ALA A O 1
ATOM 643 N N . GLU A 1 82 ? -8.407 -8.948 6.729 1.00 91.94 82 GLU A N 1
ATOM 644 C CA . GLU A 1 82 ? -8.320 -9.375 5.325 1.00 91.94 82 GLU A CA 1
ATOM 645 C C . GLU A 1 82 ? -7.279 -8.562 4.547 1.00 91.94 82 GLU A C 1
ATOM 647 O O . GLU A 1 82 ? -6.543 -9.117 3.727 1.00 91.94 82 GLU A O 1
ATOM 652 N N . LEU A 1 83 ? -7.181 -7.251 4.808 1.00 93.00 83 LEU A N 1
ATOM 653 C CA . LEU A 1 83 ? -6.169 -6.396 4.187 1.00 93.00 83 LEU A CA 1
ATOM 654 C C . LEU A 1 83 ? -4.755 -6.870 4.532 1.00 93.00 83 LEU A C 1
ATOM 656 O O . LEU A 1 83 ? -3.950 -7.044 3.615 1.00 93.00 83 LEU A O 1
ATOM 660 N N . VAL A 1 84 ? -4.474 -7.109 5.815 1.00 93.62 84 VAL A N 1
ATOM 661 C CA . VAL A 1 84 ? -3.171 -7.602 6.284 1.00 93.62 84 VAL A CA 1
ATOM 662 C C . VAL A 1 84 ? -2.863 -8.968 5.686 1.00 93.62 84 VAL A C 1
ATOM 664 O O . VAL A 1 84 ? -1.782 -9.162 5.130 1.00 93.62 84 VAL A O 1
ATOM 667 N N . GLN A 1 85 ? -3.812 -9.902 5.749 1.00 92.75 85 GLN A N 1
ATOM 668 C CA . GLN A 1 85 ? -3.607 -11.257 5.248 1.00 92.75 85 GLN A CA 1
ATOM 669 C C . GLN A 1 85 ? -3.313 -11.253 3.749 1.00 92.75 85 GLN A C 1
ATOM 671 O O . GLN A 1 85 ? -2.304 -11.790 3.301 1.00 92.75 85 GLN A O 1
ATOM 676 N N . THR A 1 86 ? -4.109 -10.529 2.969 1.00 91.75 86 THR A N 1
ATOM 677 C CA . THR A 1 86 ? -3.895 -10.503 1.524 1.00 91.75 86 THR A CA 1
ATOM 678 C C . THR A 1 86 ? -2.622 -9.731 1.141 1.00 91.75 86 THR A C 1
ATOM 680 O O . THR A 1 86 ? -2.103 -9.943 0.056 1.00 91.75 86 THR A O 1
ATOM 683 N N . MET A 1 87 ? -2.094 -8.835 1.991 1.00 91.88 87 MET A N 1
ATOM 684 C CA . MET A 1 87 ? -0.761 -8.230 1.793 1.00 91.88 87 MET A CA 1
ATOM 685 C C . MET A 1 87 ? 0.383 -9.221 2.057 1.00 91.88 87 MET A C 1
ATOM 687 O O . MET A 1 87 ? 1.438 -9.116 1.427 1.00 91.88 87 MET A O 1
ATOM 691 N N . LYS A 1 88 ? 0.182 -10.181 2.970 1.00 91.62 88 LYS A N 1
ATOM 692 C CA . LYS A 1 88 ? 1.121 -11.284 3.237 1.00 91.62 88 LYS A CA 1
ATOM 693 C C . LYS A 1 88 ? 1.105 -12.326 2.120 1.00 91.62 88 LYS A C 1
ATOM 695 O O . LYS A 1 88 ? 2.161 -12.839 1.765 1.00 91.62 88 LYS A O 1
ATOM 700 N N . ASP A 1 89 ? -0.067 -12.573 1.541 1.00 91.88 89 ASP A N 1
ATOM 701 C CA . ASP A 1 89 ? -0.274 -13.600 0.515 1.00 91.88 89 ASP A CA 1
ATOM 702 C C . ASP A 1 89 ? 0.149 -13.164 -0.899 1.00 91.88 89 ASP A C 1
ATOM 704 O O . ASP A 1 89 ? 0.082 -13.960 -1.837 1.00 91.88 89 ASP A O 1
ATOM 708 N N . ILE A 1 90 ? 0.607 -11.918 -1.085 1.00 89.94 90 ILE A N 1
ATOM 709 C CA . ILE A 1 90 ? 1.116 -11.467 -2.387 1.00 89.94 90 ILE A CA 1
ATOM 710 C C . ILE A 1 90 ? 2.384 -12.260 -2.725 1.00 89.94 90 ILE A C 1
ATOM 712 O O . ILE A 1 90 ? 3.374 -12.186 -1.987 1.00 89.94 90 ILE A O 1
ATOM 716 N N . PRO A 1 91 ? 2.413 -12.982 -3.858 1.00 88.12 91 PRO A N 1
ATOM 717 C CA . PRO A 1 91 ? 3.566 -13.785 -4.215 1.00 88.12 91 PRO A CA 1
ATOM 718 C C . PRO A 1 91 ? 4.775 -12.893 -4.503 1.00 88.12 91 PRO A C 1
ATOM 720 O O . PRO A 1 91 ? 4.672 -11.810 -5.083 1.00 88.12 91 PRO A O 1
ATOM 723 N N . SER A 1 92 ? 5.965 -13.376 -4.145 1.00 85.88 92 SER A N 1
ATOM 724 C CA . SER A 1 92 ? 7.217 -12.623 -4.297 1.00 85.88 92 SER A CA 1
ATOM 725 C C . SER A 1 92 ? 7.491 -12.214 -5.751 1.00 85.88 92 SER A C 1
ATOM 727 O O . SER A 1 92 ? 8.090 -11.169 -6.000 1.00 85.88 92 SER A O 1
ATOM 729 N N . SER A 1 93 ? 7.021 -13.014 -6.716 1.00 85.69 93 SER A N 1
ATOM 730 C CA . SER A 1 93 ? 7.080 -12.709 -8.150 1.00 85.69 93 SER A CA 1
ATOM 731 C C . SER A 1 93 ? 6.286 -11.457 -8.518 1.00 85.69 93 SER A C 1
ATOM 733 O O . SER A 1 93 ? 6.759 -10.644 -9.312 1.00 85.69 93 SER A O 1
ATOM 735 N N . ASP A 1 94 ? 5.111 -11.271 -7.917 1.00 86.75 94 ASP A N 1
ATOM 736 C CA . ASP A 1 94 ? 4.271 -10.102 -8.163 1.00 86.75 94 ASP A CA 1
ATOM 737 C C . ASP A 1 94 ? 4.871 -8.863 -7.516 1.00 86.75 94 ASP A C 1
ATOM 739 O O . ASP A 1 94 ? 4.881 -7.804 -8.135 1.00 86.75 94 ASP A O 1
ATOM 743 N N . ILE A 1 95 ? 5.462 -9.003 -6.328 1.00 87.88 95 ILE A N 1
ATOM 744 C CA . ILE A 1 95 ? 6.190 -7.914 -5.666 1.00 87.88 95 ILE A CA 1
ATOM 745 C C . ILE A 1 95 ? 7.392 -7.455 -6.498 1.00 87.88 95 ILE A C 1
ATOM 747 O O . ILE A 1 95 ? 7.608 -6.256 -6.673 1.00 87.88 95 ILE A O 1
ATOM 751 N N . ALA A 1 96 ? 8.148 -8.390 -7.076 1.00 84.75 96 ALA A N 1
ATOM 752 C CA . ALA A 1 96 ? 9.217 -8.050 -8.010 1.00 84.75 96 ALA A CA 1
ATOM 753 C C . ALA A 1 96 ? 8.674 -7.347 -9.268 1.00 84.75 96 ALA A C 1
ATOM 755 O O . ALA A 1 96 ? 9.299 -6.416 -9.775 1.00 84.75 96 ALA A O 1
ATOM 756 N N . GLY A 1 97 ? 7.504 -7.767 -9.761 1.00 82.88 97 GLY A N 1
ATOM 757 C CA . GLY A 1 97 ? 6.802 -7.112 -10.864 1.00 82.88 97 GLY A CA 1
ATOM 758 C C . GLY A 1 97 ? 6.390 -5.676 -10.536 1.00 82.88 97 GLY A C 1
ATOM 759 O O . GLY A 1 97 ? 6.658 -4.780 -11.332 1.00 82.88 97 GLY A O 1
ATOM 760 N N . VAL A 1 98 ? 5.810 -5.454 -9.355 1.00 85.25 98 VAL A N 1
ATOM 761 C CA . VAL A 1 98 ? 5.462 -4.125 -8.829 1.00 85.25 98 VAL A CA 1
ATOM 762 C C . VAL A 1 98 ? 6.694 -3.229 -8.819 1.00 85.25 98 VAL A C 1
ATOM 764 O O . VAL A 1 98 ? 6.685 -2.170 -9.434 1.00 85.25 98 VAL A O 1
ATOM 767 N N . ARG A 1 99 ? 7.801 -3.700 -8.242 1.00 84.81 99 ARG A N 1
ATOM 768 C CA . ARG A 1 99 ? 9.038 -2.919 -8.168 1.00 84.81 99 ARG A CA 1
ATOM 769 C C . ARG A 1 99 ? 9.590 -2.538 -9.543 1.00 84.81 99 ARG A C 1
ATOM 771 O O . ARG A 1 99 ? 9.944 -1.388 -9.753 1.00 84.81 99 ARG A O 1
ATOM 778 N N . ARG A 1 100 ? 9.591 -3.460 -10.513 1.00 84.31 100 ARG A N 1
ATOM 779 C CA . ARG A 1 100 ? 10.019 -3.154 -11.894 1.00 84.31 100 ARG A CA 1
ATOM 780 C C . ARG A 1 100 ? 9.160 -2.075 -12.552 1.00 84.31 100 ARG A C 1
ATOM 782 O O . ARG A 1 100 ? 9.671 -1.294 -13.352 1.00 84.31 100 ARG A O 1
ATOM 789 N N . VAL A 1 101 ? 7.858 -2.069 -12.267 1.00 85.19 101 VAL A N 1
ATOM 790 C CA . VAL A 1 101 ? 6.937 -1.047 -12.774 1.00 85.19 101 VAL A CA 1
ATOM 791 C C . VAL A 1 101 ? 7.266 0.307 -12.150 1.00 85.19 101 VAL A C 1
ATOM 793 O O . VAL A 1 101 ? 7.437 1.272 -12.890 1.00 85.19 101 VAL A O 1
ATOM 796 N N . GLU A 1 102 ? 7.441 0.360 -10.831 1.00 85.25 102 GLU A N 1
ATOM 797 C CA . GLU A 1 102 ? 7.806 1.587 -10.110 1.00 85.25 102 GLU A CA 1
ATOM 798 C C . GLU A 1 102 ? 9.179 2.130 -10.541 1.00 85.25 102 GLU A C 1
ATOM 800 O O . GLU A 1 102 ? 9.300 3.312 -10.853 1.00 85.25 102 GLU A O 1
ATOM 805 N N . ASP A 1 103 ? 10.192 1.268 -10.678 1.00 84.25 103 ASP A N 1
ATOM 806 C CA . ASP A 1 103 ? 11.527 1.647 -11.163 1.00 84.25 103 ASP A CA 1
ATOM 807 C C . ASP A 1 103 ? 11.453 2.255 -12.578 1.00 84.25 103 ASP A C 1
ATOM 809 O O . ASP A 1 103 ? 12.133 3.235 -12.898 1.00 84.25 103 ASP A O 1
ATOM 813 N N . ARG A 1 104 ? 10.591 1.699 -13.442 1.00 85.19 104 ARG A N 1
ATOM 814 C CA . ARG A 1 104 ? 10.359 2.226 -14.793 1.00 85.19 104 ARG A CA 1
ATOM 815 C C . ARG A 1 104 ? 9.649 3.578 -14.762 1.00 85.19 104 ARG A C 1
ATOM 817 O O . ARG A 1 104 ? 10.002 4.446 -15.561 1.00 85.19 104 ARG A O 1
ATOM 824 N N . PHE A 1 105 ? 8.670 3.762 -13.877 1.00 84.44 105 PHE A N 1
ATOM 825 C CA . PHE A 1 105 ? 8.012 5.056 -13.687 1.00 84.44 105 PHE A CA 1
ATOM 826 C C . PHE A 1 105 ? 9.000 6.113 -13.192 1.00 84.44 105 PHE A C 1
ATOM 828 O O . PHE A 1 105 ? 9.085 7.174 -13.806 1.00 84.44 105 PHE A O 1
ATOM 835 N N . ALA A 1 106 ? 9.823 5.795 -12.192 1.00 84.50 106 ALA A N 1
ATOM 836 C CA . ALA A 1 106 ? 10.852 6.697 -11.677 1.00 84.50 106 ALA A CA 1
ATOM 837 C C . ALA A 1 106 ? 11.857 7.115 -12.767 1.00 84.50 106 ALA A C 1
ATOM 839 O O . ALA A 1 106 ? 12.192 8.293 -12.908 1.00 84.50 106 ALA A O 1
ATOM 840 N N . LEU A 1 107 ? 12.303 6.167 -13.599 1.00 87.50 107 LEU A N 1
ATOM 841 C CA . LEU A 1 107 ? 13.201 6.460 -14.719 1.00 87.50 107 LEU A CA 1
ATOM 842 C C . LEU A 1 107 ? 12.533 7.340 -15.789 1.00 87.50 107 LEU A C 1
ATOM 844 O O . LEU A 1 107 ? 13.170 8.229 -16.364 1.00 87.50 107 LEU A O 1
ATOM 848 N N . MET A 1 108 ? 11.245 7.116 -16.055 1.00 88.06 108 MET A N 1
ATOM 849 C CA . MET A 1 108 ? 10.473 7.929 -16.991 1.00 88.06 108 MET A CA 1
ATOM 850 C C . MET A 1 108 ? 10.276 9.357 -16.471 1.00 88.06 108 MET A C 1
ATOM 852 O O . MET A 1 108 ? 10.509 10.302 -17.223 1.00 88.06 108 MET A O 1
ATOM 856 N N . GLU A 1 109 ? 9.936 9.535 -15.193 1.00 87.38 109 GLU A N 1
ATOM 857 C CA . GLU A 1 109 ? 9.838 10.856 -14.561 1.00 87.38 109 GLU A CA 1
ATOM 858 C C . GLU A 1 109 ? 11.172 11.603 -14.604 1.00 87.38 109 GLU A C 1
ATOM 860 O O . GLU A 1 109 ? 11.215 12.748 -15.054 1.00 87.38 109 GLU A O 1
ATOM 865 N N . ALA A 1 110 ? 12.278 10.938 -14.258 1.00 87.00 110 ALA A N 1
ATOM 866 C CA . ALA A 1 110 ? 13.613 11.527 -14.352 1.00 87.00 110 ALA A CA 1
ATOM 867 C C . ALA A 1 110 ? 13.943 11.981 -15.785 1.00 87.00 110 ALA A C 1
ATOM 869 O O . ALA A 1 110 ? 14.514 13.055 -15.999 1.00 87.00 110 ALA A O 1
ATOM 870 N N . THR A 1 111 ? 13.543 11.193 -16.787 1.00 87.25 111 THR A N 1
ATOM 871 C CA . THR A 1 111 ? 13.715 11.542 -18.203 1.00 87.25 111 THR A CA 1
ATOM 872 C C . THR A 1 111 ? 12.882 12.769 -18.584 1.00 87.25 111 THR A C 1
ATOM 874 O O . THR A 1 111 ? 13.402 13.682 -19.225 1.00 87.25 111 THR A O 1
ATOM 877 N N . ILE A 1 112 ? 11.614 12.831 -18.162 1.00 87.94 112 ILE A N 1
ATOM 878 C CA . ILE A 1 112 ? 10.723 13.974 -18.419 1.00 87.94 112 ILE A CA 1
ATOM 879 C C . ILE A 1 112 ? 11.275 15.243 -17.765 1.00 87.94 112 ILE A C 1
ATOM 881 O O . ILE A 1 112 ? 11.363 16.276 -18.429 1.00 87.94 112 ILE A O 1
ATOM 885 N N . SER A 1 113 ? 11.699 15.175 -16.501 1.00 85.69 113 SER A N 1
ATOM 886 C CA . SER A 1 113 ? 12.288 16.318 -15.797 1.00 85.69 113 SER A CA 1
ATOM 887 C C . SER A 1 113 ? 13.556 16.823 -16.488 1.00 85.69 113 SER A C 1
ATOM 889 O O . SER A 1 113 ? 13.733 18.032 -16.650 1.00 85.69 113 SER A O 1
ATOM 891 N N . ASN A 1 114 ? 14.416 15.917 -16.962 1.00 84.00 114 ASN A N 1
ATOM 892 C CA . ASN A 1 114 ? 15.603 16.291 -17.730 1.00 84.00 114 ASN A CA 1
ATOM 893 C C . ASN A 1 114 ? 15.234 16.956 -19.065 1.00 84.00 114 ASN A C 1
ATOM 895 O O . ASN A 1 114 ? 15.788 18.006 -19.395 1.00 84.00 114 ASN A O 1
ATOM 899 N N . LEU A 1 115 ? 14.257 16.414 -19.799 1.00 82.81 115 LEU A N 1
ATOM 900 C CA . LEU A 1 115 ? 13.775 17.005 -21.051 1.00 82.81 115 LEU A CA 1
ATOM 901 C C . LEU A 1 115 ? 13.200 18.409 -20.836 1.00 82.81 115 LEU A C 1
ATOM 903 O O . LEU A 1 115 ? 13.578 19.325 -21.563 1.00 82.81 115 LEU A O 1
ATOM 907 N N . GLN A 1 116 ? 12.364 18.606 -19.813 1.00 81.69 116 GLN A N 1
ATOM 908 C CA . GLN A 1 116 ? 11.814 19.920 -19.458 1.00 81.69 116 GLN A CA 1
ATOM 909 C C . GLN A 1 116 ? 12.910 20.932 -19.107 1.00 81.69 116 GLN A C 1
ATOM 911 O O . GLN A 1 116 ? 12.818 22.095 -19.492 1.00 81.69 116 GLN A O 1
ATOM 916 N N . ARG A 1 117 ? 13.977 20.494 -18.429 1.00 76.50 117 ARG A N 1
ATOM 917 C CA . ARG A 1 117 ? 15.116 21.353 -18.079 1.00 76.50 117 ARG A CA 1
ATOM 918 C C . ARG A 1 117 ? 15.974 21.728 -19.290 1.00 76.50 117 ARG A C 1
ATOM 920 O O . ARG A 1 117 ? 16.550 22.810 -19.317 1.00 76.50 117 ARG A O 1
ATOM 927 N N . THR A 1 118 ? 16.067 20.839 -20.278 1.00 69.50 118 THR A N 1
ATOM 928 C CA . THR A 1 118 ? 16.834 21.062 -21.517 1.00 69.50 118 THR A CA 1
ATOM 929 C C . THR A 1 118 ? 16.036 21.705 -22.648 1.00 69.50 118 THR A C 1
ATOM 931 O O . THR A 1 118 ? 16.638 22.089 -23.647 1.00 69.50 118 THR A O 1
ATOM 934 N N . GLN A 1 119 ? 14.712 21.855 -22.519 1.00 63.19 119 GLN A N 1
ATOM 935 C CA . GLN A 1 119 ? 13.897 22.532 -23.523 1.00 63.19 119 GLN A CA 1
ATOM 936 C C . GLN A 1 119 ? 14.147 24.049 -23.438 1.00 63.19 119 GLN A C 1
ATOM 938 O O . GLN A 1 119 ? 13.754 24.679 -22.452 1.00 63.19 119 GLN A O 1
ATOM 943 N N . PRO A 1 120 ? 14.791 24.684 -24.437 1.00 59.38 120 PRO A N 1
ATOM 944 C CA . PRO A 1 120 ? 14.905 26.133 -24.440 1.00 59.38 120 PRO A CA 1
ATOM 945 C C . PRO A 1 120 ? 13.499 26.722 -24.603 1.00 59.38 120 PRO A C 1
ATOM 947 O O . PRO A 1 120 ? 12.858 26.511 -25.629 1.00 59.38 120 PRO A O 1
ATOM 950 N N . GLN A 1 121 ? 13.028 27.502 -23.626 1.00 59.38 121 GLN A N 1
ATOM 951 C CA . GLN A 1 121 ? 11.742 28.224 -23.664 1.00 59.38 121 GLN A CA 1
ATOM 952 C C . GLN A 1 121 ? 11.677 29.350 -24.716 1.00 59.38 121 GLN A C 1
ATOM 954 O O . GLN A 1 121 ? 10.934 30.317 -24.574 1.00 59.38 121 GLN A O 1
ATOM 959 N N . THR A 1 122 ? 12.460 29.269 -25.788 1.00 58.47 122 THR A N 1
ATOM 960 C CA . THR A 1 122 ? 12.394 30.259 -26.860 1.00 58.47 122 THR A CA 1
ATOM 961 C C . THR A 1 122 ? 11.574 29.692 -28.008 1.00 58.47 122 THR A C 1
ATOM 963 O O . THR A 1 122 ? 11.852 28.572 -28.446 1.00 58.47 122 THR A O 1
ATOM 966 N N . PRO A 1 123 ? 10.575 30.434 -28.530 1.00 53.50 123 PRO A N 1
ATOM 967 C CA . PRO A 1 123 ? 9.917 30.039 -29.761 1.00 53.50 123 PRO A CA 1
ATOM 968 C C . PRO A 1 123 ? 11.010 29.911 -30.814 1.00 53.50 123 PRO A C 1
ATOM 970 O O . PRO A 1 123 ? 11.701 30.878 -31.145 1.00 53.50 123 PRO A O 1
ATOM 973 N N . THR A 1 124 ? 11.221 28.686 -31.283 1.00 54.34 124 THR A N 1
ATOM 974 C CA . THR A 1 124 ? 12.233 28.372 -32.277 1.00 54.34 124 THR A CA 1
ATOM 975 C C . THR A 1 124 ? 12.024 29.321 -33.455 1.00 54.34 124 THR A C 1
ATOM 977 O O . THR A 1 124 ? 10.998 29.262 -34.134 1.00 54.34 124 THR A O 1
ATOM 980 N N . ARG A 1 125 ? 12.988 30.219 -33.712 1.00 51.47 125 ARG A N 1
ATOM 981 C CA . ARG A 1 125 ? 12.954 31.194 -34.825 1.00 51.47 125 ARG A CA 1
ATOM 982 C C . ARG A 1 125 ? 12.693 30.547 -36.197 1.00 51.47 125 ARG A C 1
ATOM 984 O O . ARG A 1 125 ? 12.349 31.251 -37.142 1.00 51.47 125 ARG A O 1
ATOM 991 N N . ALA A 1 126 ? 12.808 29.221 -36.307 1.00 50.81 126 ALA A N 1
ATOM 992 C CA . ALA A 1 126 ? 12.387 28.443 -37.467 1.00 50.81 126 ALA A CA 1
ATOM 993 C C . ALA A 1 126 ? 10.884 28.594 -37.792 1.00 50.81 126 ALA A C 1
ATOM 995 O O . ALA A 1 126 ? 10.537 28.683 -38.967 1.00 50.81 126 ALA A O 1
ATOM 996 N N . HIS A 1 127 ? 9.999 28.729 -36.794 1.00 50.31 127 HIS A N 1
ATOM 997 C CA . HIS A 1 127 ? 8.559 28.911 -37.031 1.00 50.31 127 HIS A CA 1
ATOM 998 C C . HIS A 1 127 ? 8.170 30.343 -37.431 1.00 50.31 127 HIS A C 1
ATOM 1000 O O . HIS A 1 127 ? 7.176 30.531 -38.128 1.00 50.31 127 HIS A O 1
ATOM 1006 N N . GLN A 1 128 ? 8.973 31.360 -37.093 1.00 50.66 128 GLN A N 1
ATOM 1007 C CA . GLN A 1 128 ? 8.692 32.747 -37.501 1.00 50.66 128 GLN A CA 1
ATOM 1008 C C . GLN A 1 128 ? 8.934 33.001 -38.999 1.00 50.66 128 GLN A C 1
ATOM 1010 O O . GLN A 1 128 ? 8.421 33.972 -39.551 1.00 50.66 128 GLN A O 1
ATOM 1015 N N . ARG A 1 129 ? 9.683 32.130 -39.691 1.00 52.03 129 ARG A N 1
ATOM 1016 C CA . ARG A 1 129 ? 9.913 32.262 -41.141 1.00 52.03 129 ARG A CA 1
ATOM 1017 C C . ARG A 1 129 ? 8.733 31.810 -42.005 1.00 52.03 129 ARG A C 1
ATOM 1019 O O . ARG A 1 129 ? 8.680 32.213 -43.163 1.00 52.03 129 ARG A O 1
ATOM 1026 N N . LEU A 1 130 ? 7.793 31.033 -41.465 1.00 55.28 130 LEU A N 1
ATOM 1027 C CA . LEU A 1 130 ? 6.635 30.530 -42.218 1.00 55.28 130 LEU A CA 1
ATOM 1028 C C . LEU A 1 130 ? 5.453 31.513 -42.258 1.00 55.28 130 LEU A C 1
ATOM 1030 O O . LEU A 1 130 ? 4.523 31.308 -43.029 1.00 55.28 130 LEU A O 1
ATOM 1034 N N . LEU A 1 131 ? 5.505 32.602 -41.482 1.00 53.19 131 LEU A N 1
ATOM 1035 C CA . LEU A 1 131 ? 4.450 33.621 -41.406 1.00 53.19 131 LEU A CA 1
ATOM 1036 C C . LEU A 1 131 ? 4.838 34.950 -42.073 1.00 53.19 131 LEU A C 1
ATOM 1038 O O . LEU A 1 131 ? 4.276 35.992 -41.746 1.00 53.19 131 LEU A O 1
ATOM 1042 N N . ARG A 1 132 ? 5.794 34.955 -43.014 1.00 52.34 132 ARG A N 1
ATOM 1043 C CA . ARG A 1 132 ? 6.018 36.149 -43.843 1.00 52.34 132 ARG A CA 1
ATOM 1044 C C . ARG A 1 132 ? 4.892 36.262 -44.881 1.00 52.34 132 ARG A C 1
ATOM 1046 O O . ARG A 1 132 ? 4.806 35.382 -45.739 1.00 52.34 132 ARG A O 1
ATOM 1053 N N . PRO A 1 133 ? 4.057 37.321 -44.854 1.00 52.91 133 PRO A N 1
ATOM 1054 C CA . PRO A 1 133 ? 3.092 37.561 -45.915 1.00 52.91 133 PRO A CA 1
ATOM 1055 C C . PRO A 1 133 ? 3.839 37.722 -47.242 1.00 52.91 133 PRO A C 1
ATOM 1057 O O . PRO A 1 133 ? 4.803 38.481 -47.366 1.00 52.91 133 PRO A O 1
ATOM 1060 N N . ARG A 1 134 ? 3.410 36.928 -48.220 1.00 49.72 134 ARG A N 1
ATOM 1061 C CA . ARG A 1 134 ? 3.938 36.867 -49.579 1.00 49.72 134 ARG A CA 1
ATOM 1062 C C . ARG A 1 134 ? 3.551 38.172 -50.281 1.00 49.72 134 ARG A C 1
ATOM 1064 O O . ARG A 1 134 ? 2.431 38.309 -50.759 1.00 49.72 134 ARG A O 1
ATOM 1071 N N . GLY A 1 135 ? 4.457 39.149 -50.258 1.00 50.62 135 GLY A N 1
ATOM 1072 C CA . GLY A 1 135 ? 4.309 40.410 -50.981 1.00 50.62 135 GLY A CA 1
ATOM 1073 C C . GLY A 1 135 ? 4.088 40.154 -52.470 1.00 50.62 135 GLY A C 1
ATOM 1074 O O . GLY A 1 135 ? 4.789 39.348 -53.084 1.00 50.62 135 GLY A O 1
ATOM 1075 N N . ILE A 1 136 ? 3.064 40.813 -53.000 1.00 48.75 136 ILE A N 1
ATOM 1076 C CA . ILE A 1 136 ? 2.630 40.776 -54.392 1.00 48.75 136 ILE A CA 1
ATOM 1077 C C . ILE A 1 136 ? 3.755 41.279 -55.307 1.00 48.75 136 ILE A C 1
ATOM 1079 O O . ILE A 1 136 ? 4.532 42.167 -54.966 1.00 48.75 136 ILE A O 1
ATOM 1083 N N . VAL A 1 137 ? 3.825 40.633 -56.464 1.00 48.94 137 VAL A N 1
ATOM 1084 C CA . VAL A 1 137 ? 4.788 40.781 -57.553 1.00 48.94 137 VAL A CA 1
ATOM 1085 C C . VAL A 1 137 ? 4.826 42.222 -58.077 1.00 48.94 137 VAL A C 1
ATOM 1087 O O . VAL A 1 137 ? 3.796 42.739 -58.492 1.00 48.94 137 VAL A O 1
ATOM 1090 N N . SER A 1 138 ? 6.017 42.818 -58.160 1.00 47.56 138 SER A N 1
ATOM 1091 C CA . SER A 1 138 ? 6.307 43.892 -59.118 1.00 47.56 138 SER A CA 1
ATOM 1092 C C . SER A 1 138 ? 7.522 43.490 -59.942 1.00 47.56 138 SER A C 1
ATOM 1094 O O . SER A 1 138 ? 8.613 43.278 -59.414 1.00 47.56 138 SER A O 1
ATOM 1096 N N . HIS A 1 139 ? 7.286 43.332 -61.242 1.00 47.78 139 HIS A N 1
ATOM 1097 C CA . HIS A 1 139 ? 8.293 43.126 -62.272 1.00 47.78 139 HIS A CA 1
ATOM 1098 C C . HIS A 1 139 ? 9.303 44.280 -62.282 1.00 47.78 139 HIS A C 1
ATOM 1100 O O . HIS A 1 139 ? 8.910 45.440 -62.362 1.00 47.78 139 HIS A O 1
ATOM 1106 N N . ALA A 1 140 ? 10.592 43.951 -62.286 1.00 45.28 140 ALA A N 1
ATOM 1107 C CA . ALA A 1 140 ? 11.639 44.813 -62.819 1.00 45.28 140 ALA A CA 1
ATOM 1108 C C . ALA A 1 140 ? 12.790 43.943 -63.342 1.00 45.28 140 ALA A C 1
ATOM 1110 O O . ALA A 1 140 ? 13.060 42.855 -62.833 1.00 45.28 140 ALA A O 1
ATOM 1111 N N . GLU A 1 141 ? 13.377 44.415 -64.431 1.00 45.78 141 GLU A N 1
ATOM 1112 C CA . GLU A 1 141 ? 14.188 43.710 -65.416 1.00 45.78 141 GLU A CA 1
ATOM 1113 C C . GLU A 1 141 ? 15.467 43.024 -64.915 1.00 45.78 141 GLU A C 1
ATOM 1115 O O . GLU A 1 141 ? 16.106 43.399 -63.934 1.00 45.78 141 GLU A O 1
ATOM 1120 N N . ARG A 1 142 ? 15.870 42.016 -65.700 1.00 49.06 142 ARG A N 1
ATOM 1121 C CA . ARG A 1 142 ? 17.188 41.370 -65.674 1.00 49.06 142 ARG A CA 1
ATOM 1122 C C . ARG A 1 142 ? 18.309 42.398 -65.876 1.00 49.06 142 ARG A C 1
ATOM 1124 O O . ARG A 1 142 ? 18.187 43.282 -66.717 1.00 49.06 142 ARG A O 1
ATOM 1131 N N . PRO A 1 143 ? 19.491 42.119 -65.309 1.00 48.06 143 PRO A N 1
ATOM 1132 C CA . PRO A 1 143 ? 20.609 41.871 -66.217 1.00 48.06 143 PRO A CA 1
ATOM 1133 C C . PRO A 1 143 ? 21.320 40.544 -65.933 1.00 48.06 143 PRO A C 1
ATOM 1135 O O . PRO A 1 143 ? 21.416 40.059 -64.807 1.00 48.06 143 PRO A O 1
ATOM 1138 N N . ALA A 1 144 ? 21.796 39.937 -67.016 1.00 55.56 144 ALA A N 1
ATOM 1139 C CA . ALA A 1 144 ? 22.453 38.642 -67.050 1.00 55.56 144 ALA A CA 1
ATOM 1140 C C . ALA A 1 144 ? 23.722 38.598 -66.184 1.00 55.56 144 ALA A C 1
ATOM 1142 O O . ALA A 1 144 ? 24.616 39.427 -66.335 1.00 55.56 144 ALA A O 1
ATOM 1143 N N . ARG A 1 145 ? 23.860 37.549 -65.364 1.00 53.66 145 ARG A N 1
ATOM 1144 C CA . ARG A 1 145 ? 25.163 37.098 -64.864 1.00 53.66 145 ARG A CA 1
ATOM 1145 C C . ARG A 1 145 ? 25.266 35.578 -64.933 1.00 53.66 145 ARG A C 1
ATOM 1147 O O . ARG A 1 145 ? 24.648 34.849 -64.167 1.00 53.66 145 ARG A O 1
ATOM 1154 N N . ARG A 1 146 ? 26.072 35.143 -65.905 1.00 54.09 146 ARG A N 1
ATOM 1155 C CA . ARG A 1 146 ? 26.726 33.832 -66.002 1.00 54.09 146 ARG A CA 1
ATOM 1156 C C . ARG A 1 146 ? 27.311 33.437 -64.644 1.00 54.09 146 ARG A C 1
ATOM 1158 O O . ARG A 1 146 ? 28.099 34.205 -64.100 1.00 54.09 146 ARG A O 1
ATOM 1165 N N . VAL A 1 147 ? 27.036 32.221 -64.181 1.00 53.41 147 VAL A N 1
ATOM 1166 C CA . VAL A 1 147 ? 27.919 31.523 -63.239 1.00 53.41 147 VAL A CA 1
ATOM 1167 C C . VAL A 1 147 ? 28.057 30.073 -63.693 1.00 53.41 147 VAL A C 1
ATOM 1169 O O . VAL A 1 147 ? 27.078 29.423 -64.053 1.00 53.41 147 VAL A O 1
ATOM 1172 N N . LEU A 1 148 ? 29.317 29.651 -63.768 1.00 52.62 148 LEU A N 1
ATOM 1173 C CA . LEU A 1 148 ? 29.815 28.379 -64.265 1.00 52.62 148 LEU A CA 1
ATOM 1174 C C . LEU A 1 148 ? 29.352 27.192 -63.409 1.00 52.62 148 LEU A C 1
ATOM 1176 O O . LEU A 1 148 ? 29.272 27.284 -62.187 1.00 52.62 148 LEU A O 1
ATOM 1180 N N . PHE A 1 149 ? 29.153 26.056 -64.075 1.00 59.62 149 PHE A N 1
ATOM 1181 C CA . PHE A 1 149 ? 29.064 24.732 -63.466 1.00 59.62 149 PHE A CA 1
ATOM 1182 C C . PHE A 1 149 ? 30.391 24.354 -62.785 1.00 59.62 149 PHE A C 1
ATOM 1184 O O . PHE A 1 149 ? 31.425 24.378 -63.457 1.00 59.62 149 PHE A O 1
ATOM 1191 N N . PRO A 1 150 ? 30.398 23.923 -61.515 1.00 58.12 150 PRO A N 1
ATOM 1192 C CA . PRO A 1 150 ? 31.483 23.105 -60.996 1.00 58.12 150 PRO A CA 1
ATOM 1193 C C . PRO A 1 150 ? 31.239 21.629 -61.346 1.00 58.12 150 PRO A C 1
ATOM 1195 O O . PRO A 1 150 ? 30.214 21.045 -60.997 1.00 58.12 150 PRO A O 1
ATOM 1198 N N . GLN A 1 151 ? 32.197 21.048 -62.072 1.00 55.97 151 GLN A N 1
ATOM 1199 C CA . GLN A 1 151 ? 32.295 19.615 -62.344 1.00 55.97 151 GLN A CA 1
ATOM 1200 C C . GLN A 1 151 ? 32.527 18.827 -61.047 1.00 55.97 151 GLN A C 1
ATOM 1202 O O . GLN A 1 151 ? 33.257 19.269 -60.160 1.00 55.97 151 GLN A O 1
ATOM 1207 N N . ALA A 1 152 ? 31.944 17.632 -60.973 1.00 56.19 152 ALA A N 1
ATOM 1208 C CA . ALA A 1 152 ? 32.263 16.634 -59.962 1.00 56.19 152 ALA A CA 1
ATOM 1209 C C . ALA A 1 152 ? 33.579 15.913 -60.311 1.00 56.19 152 ALA A C 1
ATOM 1211 O O . ALA A 1 152 ? 33.703 15.424 -61.436 1.00 56.19 152 ALA A O 1
ATOM 1212 N N . PRO A 1 153 ? 34.533 15.767 -59.376 1.00 61.91 153 PRO A N 1
ATOM 1213 C CA . PRO A 1 153 ? 35.596 14.788 -59.514 1.00 61.91 153 PRO A CA 1
ATOM 1214 C C . PRO A 1 153 ? 35.174 13.428 -58.941 1.00 61.91 153 PRO A C 1
ATOM 1216 O O . PRO A 1 153 ? 34.708 13.290 -57.810 1.00 61.91 153 PRO A O 1
ATOM 1219 N N . VAL A 1 154 ? 35.354 12.430 -59.797 1.00 53.94 154 VAL A N 1
ATOM 1220 C CA . VAL A 1 154 ? 35.178 10.996 -59.595 1.00 53.94 154 VAL A CA 1
ATOM 1221 C C . VAL A 1 154 ? 36.272 10.387 -58.711 1.00 53.94 154 VAL A C 1
ATOM 1223 O O . VAL A 1 154 ? 37.431 10.773 -58.787 1.00 53.94 154 VAL A O 1
ATOM 1226 N N . ALA A 1 155 ? 35.839 9.385 -57.941 1.00 50.28 155 ALA A N 1
ATOM 1227 C CA . ALA A 1 155 ? 36.515 8.148 -57.541 1.00 50.28 155 ALA A CA 1
ATOM 1228 C C . ALA A 1 155 ? 37.982 8.183 -57.071 1.00 50.28 155 ALA A C 1
ATOM 1230 O O . ALA A 1 155 ? 38.900 8.475 -57.828 1.00 50.28 155 ALA A O 1
ATOM 1231 N N . SER A 1 156 ? 38.211 7.623 -55.880 1.00 54.62 156 SER A N 1
ATOM 1232 C CA . SER A 1 156 ? 39.295 6.652 -55.667 1.00 54.62 156 SER A CA 1
ATOM 1233 C C . SER A 1 156 ? 39.006 5.794 -54.437 1.00 54.62 156 SER A C 1
ATOM 1235 O O . SER A 1 156 ? 39.165 6.220 -53.297 1.00 54.62 156 SER A O 1
ATOM 1237 N N . THR A 1 157 ? 38.568 4.564 -54.692 1.00 60.16 157 THR A N 1
ATOM 1238 C CA . THR A 1 157 ? 38.613 3.443 -53.750 1.00 60.16 157 THR A CA 1
ATOM 1239 C C . THR A 1 157 ? 40.000 2.805 -53.832 1.00 60.16 157 THR A C 1
ATOM 1241 O O . THR A 1 157 ? 40.424 2.453 -54.932 1.00 60.16 157 THR A O 1
ATOM 1244 N N . PRO A 1 158 ? 40.678 2.569 -52.701 1.00 60.31 158 PRO A N 1
ATOM 1245 C CA . PRO A 1 158 ? 41.606 1.451 -52.611 1.00 60.31 158 PRO A CA 1
ATOM 1246 C C . PRO A 1 158 ? 41.183 0.440 -51.540 1.00 60.31 158 PRO A C 1
ATOM 1248 O O . PRO A 1 158 ? 40.675 0.771 -50.472 1.00 60.31 158 PRO A O 1
ATOM 1251 N N . MET A 1 159 ? 41.380 -0.823 -51.908 1.00 54.31 159 MET A N 1
ATOM 1252 C CA . MET A 1 159 ? 40.877 -2.035 -51.275 1.00 54.31 159 MET A CA 1
ATOM 1253 C C . MET A 1 159 ? 41.333 -2.225 -49.824 1.00 54.31 159 MET A C 1
ATOM 1255 O O . MET A 1 159 ? 42.526 -2.174 -49.519 1.00 54.31 159 MET A O 1
ATOM 1259 N N . ALA A 1 160 ? 40.385 -2.578 -48.954 1.00 57.25 160 ALA A N 1
ATOM 1260 C CA . ALA A 1 160 ? 40.682 -3.181 -47.663 1.00 57.25 160 ALA A CA 1
ATOM 1261 C C . ALA A 1 160 ? 41.210 -4.610 -47.874 1.00 57.25 160 ALA A C 1
ATOM 1263 O O . ALA A 1 160 ? 40.577 -5.448 -48.517 1.00 57.25 160 ALA A O 1
ATOM 1264 N N . ARG A 1 161 ? 42.415 -4.849 -47.350 1.00 52.22 161 ARG A N 1
ATOM 1265 C CA . ARG A 1 161 ? 43.125 -6.127 -47.381 1.00 52.22 161 ARG A CA 1
ATOM 1266 C C . ARG A 1 161 ? 42.383 -7.209 -46.598 1.00 52.22 161 ARG A C 1
ATOM 1268 O O . ARG A 1 161 ? 41.913 -6.997 -45.486 1.00 52.22 161 ARG A O 1
ATOM 1275 N N . LEU A 1 162 ? 42.395 -8.392 -47.199 1.00 55.06 162 LEU A N 1
ATOM 1276 C CA . LEU A 1 162 ? 41.995 -9.683 -46.656 1.00 55.06 162 LEU A CA 1
ATOM 1277 C C . LEU A 1 162 ? 42.739 -10.032 -45.357 1.00 55.06 162 LEU A C 1
ATOM 1279 O O . LEU A 1 162 ? 43.968 -9.998 -45.306 1.00 55.06 162 LEU A O 1
ATOM 1283 N N . SER A 1 163 ? 41.991 -10.471 -44.347 1.00 61.19 163 SER A N 1
ATOM 1284 C CA . SER A 1 163 ? 42.386 -11.464 -43.334 1.00 61.19 163 SER A CA 1
ATOM 1285 C C . SER A 1 163 ? 41.096 -12.037 -42.739 1.00 61.19 163 SER A C 1
ATOM 1287 O O . SER A 1 163 ? 40.216 -11.259 -42.380 1.00 61.19 163 SER A O 1
ATOM 1289 N N . PRO A 1 164 ? 40.933 -13.371 -42.700 1.00 57.19 164 PRO A N 1
ATOM 1290 C CA . PRO A 1 164 ? 41.425 -14.101 -41.531 1.00 57.19 164 PRO A CA 1
ATOM 1291 C C . PRO A 1 164 ? 42.052 -15.469 -41.863 1.00 57.19 164 PRO A C 1
ATOM 1293 O O . PRO A 1 164 ? 41.472 -16.301 -42.558 1.00 57.19 164 PRO A O 1
ATOM 1296 N N . ARG A 1 165 ? 43.230 -15.739 -41.287 1.00 55.59 165 ARG A N 1
ATOM 1297 C CA . ARG A 1 165 ? 43.752 -17.103 -41.120 1.00 55.59 165 ARG A CA 1
ATOM 1298 C C . ARG A 1 165 ? 43.042 -17.740 -39.923 1.00 55.59 165 ARG A C 1
ATOM 1300 O O . ARG A 1 165 ? 43.411 -17.470 -38.788 1.00 55.59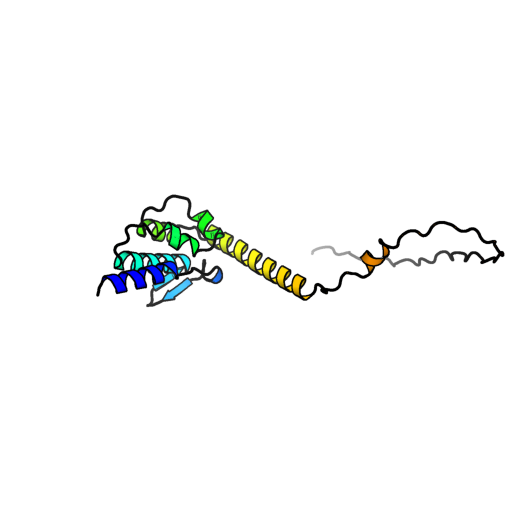 165 ARG A O 1
ATOM 1307 N N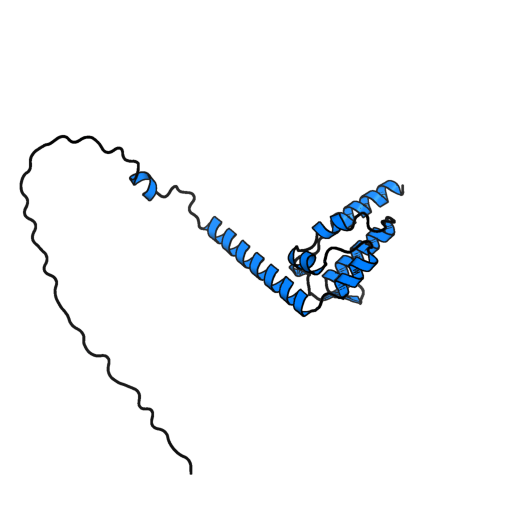 . HIS A 1 166 ? 42.072 -18.610 -40.182 1.00 57.59 166 HIS A N 1
ATOM 1308 C CA . HIS A 1 166 ? 41.671 -19.652 -39.238 1.00 57.59 166 HIS A CA 1
ATOM 1309 C C . HIS A 1 166 ? 42.147 -20.991 -39.801 1.00 57.59 166 HIS A C 1
ATOM 1311 O O . HIS A 1 166 ? 41.632 -21.469 -40.809 1.00 57.59 166 HIS A O 1
ATOM 1317 N N . ARG A 1 167 ? 43.164 -21.581 -39.172 1.00 54.75 167 ARG A N 1
ATOM 1318 C CA . ARG A 1 167 ? 43.528 -22.986 -39.368 1.00 54.75 167 ARG A CA 1
ATOM 1319 C C . ARG A 1 167 ? 44.084 -23.528 -38.055 1.00 54.75 167 ARG A C 1
ATOM 1321 O O . ARG A 1 167 ? 45.265 -23.373 -37.782 1.00 54.75 167 ARG A O 1
ATOM 1328 N N . SER A 1 168 ? 43.207 -24.153 -37.284 1.00 59.47 168 SER A N 1
ATOM 1329 C CA . SER A 1 168 ? 43.553 -25.233 -36.355 1.00 59.47 168 SER A CA 1
ATOM 1330 C C . SER A 1 168 ? 42.738 -26.434 -36.820 1.00 59.47 168 SER A C 1
ATOM 1332 O O . SER A 1 168 ? 41.553 -26.257 -37.120 1.00 59.47 168 SER A O 1
ATOM 1334 N N . PRO A 1 169 ? 43.383 -27.579 -37.081 1.00 65.50 169 PRO A N 1
ATOM 1335 C CA . PRO A 1 169 ? 43.195 -28.752 -36.201 1.00 65.50 169 PRO A CA 1
ATOM 1336 C C . PRO A 1 169 ? 44.435 -29.694 -36.232 1.00 65.50 169 PRO A C 1
ATOM 1338 O O . PRO A 1 169 ? 45.429 -29.316 -36.859 1.00 65.50 169 PRO A O 1
ATOM 1341 N N . PRO A 1 170 ? 44.380 -30.952 -35.745 1.00 61.88 170 PRO A N 1
ATOM 1342 C CA . PRO A 1 170 ? 43.611 -31.567 -34.646 1.00 61.88 170 PRO A CA 1
ATOM 1343 C C . PRO A 1 170 ? 44.531 -32.243 -33.590 1.00 61.88 170 PRO A C 1
ATOM 1345 O O . PRO A 1 170 ? 45.751 -32.220 -33.728 1.00 61.88 170 PRO A O 1
ATOM 1348 N N . ASP A 1 171 ? 43.895 -32.824 -32.565 1.00 55.16 171 ASP A N 1
ATOM 1349 C CA . ASP A 1 171 ? 44.349 -33.908 -31.671 1.00 55.16 171 ASP A CA 1
ATOM 1350 C C . ASP A 1 171 ? 45.436 -34.851 -32.220 1.00 55.16 171 ASP A C 1
ATOM 1352 O O . ASP A 1 171 ? 45.273 -35.412 -33.308 1.00 55.16 171 ASP A O 1
ATOM 1356 N N . ASP A 1 172 ? 46.449 -35.097 -31.382 1.00 57.62 172 ASP A N 1
ATOM 1357 C CA . ASP A 1 172 ? 46.852 -36.437 -30.910 1.00 57.62 172 ASP A CA 1
ATOM 1358 C C . ASP A 1 172 ? 47.406 -36.316 -29.474 1.00 57.62 172 ASP A C 1
ATOM 1360 O O . ASP A 1 172 ? 48.189 -35.361 -29.230 1.00 57.62 172 ASP A O 1
#

pLDDT: mean 76.89, std 16.39, range [45.28, 94.44]

Sequence (172 aa):
MAIREKGELQEELLSLKLKPE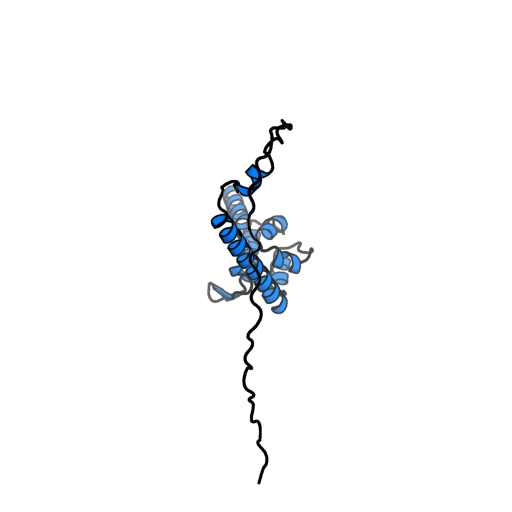QVGVRFEEEGIKEWGQVHWAVKVAAIAARIEDDGGLIPQALKNIPDSLLLRLGPKRKTWAELVQTMKDIPSSDIAGVRRVEDRFALMEATISNLQRTQPQTPTRAHQRLLRPRGIVSHAERPARRVLFPQAPVASTPMARLSPRHRSPPDD

Organism: Mycena rosella (NCBI:txid1033263)